Protein AF-A0A9D5RPL2-F1 (afdb_monomer_lite)

Foldseek 3Di:
DPPPVVVDDPVLVVLVVVLVVLVVVLVVLVVCCVVVVDVCSVLVSLLSLLVSLQSVLVNCCVPPVVSSVVSPVVSVVSVVVSCCVVVVD

Sequence (89 aa):
MKSKWMEMSTINKVVLVVRIVLSIVIIVLALLQIWGVMKSAINYTMPL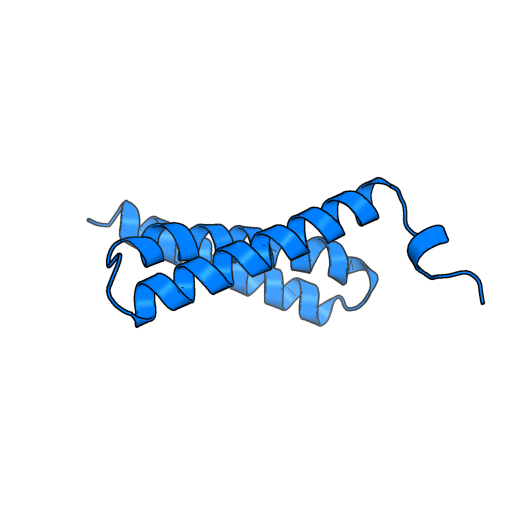LGVYFVILSIQEWKTQRGYALFSIGVALFIFIVAFVVWFGK

Structure (mmCIF, N/CA/C/O backbone):
data_AF-A0A9D5RPL2-F1
#
_entry.id   AF-A0A9D5RPL2-F1
#
loop_
_atom_site.group_PDB
_atom_site.id
_atom_site.type_symbol
_atom_site.label_atom_id
_atom_site.label_alt_id
_atom_site.label_comp_id
_atom_site.label_asym_id
_atom_site.label_entity_id
_atom_site.label_seq_id
_atom_site.pdbx_PDB_ins_code
_atom_site.Cartn_x
_atom_site.Cartn_y
_atom_site.Cartn_z
_atom_site.occupancy
_atom_site.B_iso_or_equiv
_atom_site.auth_seq_id
_atom_site.auth_comp_id
_atom_site.auth_asym_id
_atom_site.auth_atom_id
_atom_site.pdbx_PDB_model_num
ATOM 1 N N . MET A 1 1 ? 2.015 2.038 -32.540 1.00 44.97 1 MET A N 1
ATOM 2 C CA . MET A 1 1 ? 2.284 2.275 -31.105 1.00 44.97 1 MET A CA 1
ATOM 3 C C . MET A 1 1 ? 2.539 0.932 -30.440 1.00 44.97 1 MET A C 1
ATOM 5 O O . MET A 1 1 ? 1.602 0.150 -30.334 1.00 44.97 1 MET A O 1
ATOM 9 N N . LYS A 1 2 ? 3.782 0.613 -30.054 1.00 50.12 2 LYS A N 1
ATOM 10 C CA . LYS A 1 2 ? 4.011 -0.534 -29.159 1.00 50.12 2 LYS A CA 1
ATOM 11 C C . LYS A 1 2 ? 3.327 -0.213 -27.833 1.00 50.12 2 LYS A C 1
ATOM 13 O O . LYS A 1 2 ? 3.448 0.908 -27.344 1.00 50.12 2 LYS A O 1
ATOM 18 N N . SER A 1 3 ? 2.534 -1.139 -27.297 1.00 72.19 3 SER A N 1
ATOM 19 C CA . SER A 1 3 ? 1.867 -0.872 -26.026 1.00 72.19 3 SER A CA 1
ATOM 20 C C . SER A 1 3 ? 2.930 -0.798 -24.929 1.00 72.19 3 SER A C 1
ATOM 22 O O . SER A 1 3 ? 3.839 -1.627 -24.879 1.00 72.19 3 SER A O 1
ATOM 24 N N . LYS A 1 4 ? 2.794 0.171 -24.019 1.00 68.06 4 LYS A N 1
ATOM 25 C CA . LYS A 1 4 ? 3.647 0.335 -22.825 1.00 68.06 4 LYS A CA 1
ATOM 26 C C . LYS A 1 4 ? 3.759 -0.962 -22.001 1.00 68.06 4 LYS A C 1
ATOM 28 O O . LYS A 1 4 ? 4.703 -1.167 -21.248 1.00 68.06 4 LYS A O 1
ATOM 33 N N . TRP A 1 5 ? 2.786 -1.857 -22.177 1.00 71.75 5 TRP A N 1
ATOM 34 C CA . TRP A 1 5 ? 2.740 -3.185 -21.589 1.00 71.75 5 TRP A CA 1
ATOM 35 C C . TRP A 1 5 ? 3.754 -4.157 -22.210 1.00 71.75 5 TRP A C 1
ATOM 37 O O . TRP A 1 5 ? 4.314 -4.970 -21.487 1.00 71.75 5 TRP A O 1
ATOM 47 N N . MET A 1 6 ? 4.047 -4.102 -23.513 1.00 69.88 6 MET A N 1
ATOM 48 C CA . MET A 1 6 ? 5.076 -4.969 -24.121 1.00 69.88 6 MET A CA 1
ATOM 49 C C . MET A 1 6 ? 6.502 -4.587 -23.701 1.00 69.88 6 MET A C 1
ATOM 51 O O . MET A 1 6 ? 7.374 -5.447 -23.703 1.00 69.88 6 MET A O 1
ATOM 55 N N . GLU A 1 7 ? 6.725 -3.334 -23.303 1.00 77.25 7 GLU A N 1
ATOM 56 C CA . GLU A 1 7 ? 8.038 -2.814 -22.888 1.00 77.25 7 GLU A CA 1
ATOM 57 C C . GLU A 1 7 ? 8.312 -2.983 -21.382 1.00 77.25 7 GLU A C 1
ATOM 59 O O . GLU A 1 7 ? 9.442 -2.829 -20.922 1.00 77.25 7 GLU A O 1
ATOM 64 N N . MET A 1 8 ? 7.287 -3.319 -20.593 1.00 74.56 8 MET A N 1
ATOM 65 C CA . MET A 1 8 ? 7.416 -3.544 -19.154 1.00 74.56 8 MET A CA 1
ATOM 66 C C . MET A 1 8 ? 8.041 -4.910 -18.858 1.00 74.56 8 MET A C 1
ATOM 68 O O . MET A 1 8 ? 7.603 -5.929 -19.396 1.00 74.56 8 MET A O 1
ATOM 72 N N . SER A 1 9 ? 9.001 -4.947 -17.926 1.00 83.50 9 SER A N 1
ATOM 73 C CA . SER A 1 9 ? 9.549 -6.213 -17.426 1.00 83.50 9 SER A CA 1
ATOM 74 C C . SER A 1 9 ? 8.447 -7.087 -16.813 1.00 83.50 9 SER A C 1
ATOM 76 O O . SER A 1 9 ? 7.469 -6.580 -16.253 1.00 83.50 9 SER A O 1
ATOM 78 N N . THR A 1 10 ? 8.619 -8.409 -16.878 1.00 84.31 10 THR A N 1
ATOM 79 C CA . THR A 1 10 ? 7.681 -9.384 -16.296 1.00 84.31 10 THR A CA 1
ATOM 80 C C . THR A 1 10 ? 7.409 -9.099 -14.818 1.00 84.31 10 THR A C 1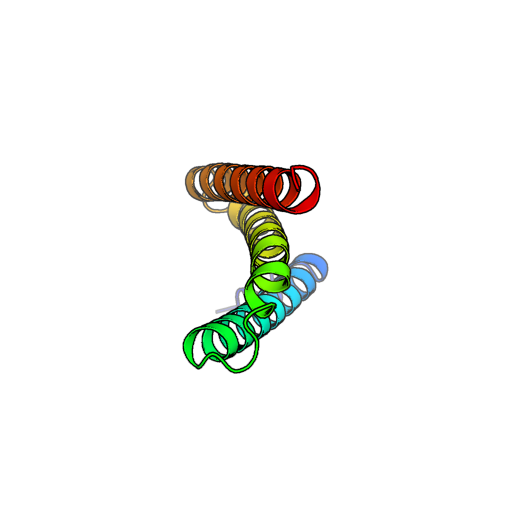
ATOM 82 O O . THR A 1 10 ? 6.261 -9.135 -14.387 1.00 84.31 10 THR A O 1
ATOM 85 N N . ILE A 1 11 ? 8.443 -8.714 -14.064 1.00 81.31 11 ILE A N 1
ATOM 86 C CA . ILE A 1 11 ? 8.330 -8.349 -12.646 1.00 81.31 11 ILE A CA 1
ATOM 87 C C . ILE A 1 11 ? 7.389 -7.154 -12.474 1.00 81.31 11 ILE A C 1
ATOM 89 O O . ILE A 1 11 ? 6.456 -7.214 -11.679 1.00 81.31 11 ILE A O 1
ATOM 93 N N . ASN A 1 12 ? 7.560 -6.094 -13.267 1.00 81.25 12 ASN A N 1
ATOM 94 C CA . ASN A 1 12 ? 6.702 -4.915 -13.164 1.00 81.25 12 ASN A CA 1
ATOM 95 C C . ASN A 1 12 ? 5.243 -5.241 -13.504 1.00 81.25 12 ASN A C 1
ATOM 97 O O . ASN A 1 12 ? 4.342 -4.684 -12.879 1.00 81.25 12 ASN A O 1
ATOM 101 N N . LYS A 1 13 ? 4.995 -6.150 -14.458 1.00 84.19 13 LYS A N 1
ATOM 102 C CA . LYS A 1 13 ? 3.633 -6.608 -14.785 1.00 84.19 13 LYS A CA 1
ATOM 103 C C . LYS A 1 13 ? 2.990 -7.325 -13.609 1.00 84.19 13 LYS A C 1
ATOM 105 O O . LYS A 1 13 ? 1.862 -6.998 -13.257 1.00 84.19 13 LYS A O 1
ATOM 110 N N . VAL A 1 14 ? 3.711 -8.258 -12.988 1.00 86.94 14 VAL A N 1
ATOM 111 C CA . VAL A 1 14 ? 3.220 -8.998 -11.818 1.00 86.94 14 VAL A CA 1
ATOM 112 C C . VAL A 1 14 ? 2.922 -8.036 -10.671 1.00 86.94 14 VAL A C 1
ATOM 114 O O . VAL A 1 14 ? 1.822 -8.064 -10.130 1.00 86.94 14 VAL A O 1
ATOM 117 N N . VAL A 1 15 ? 3.841 -7.118 -10.357 1.00 85.56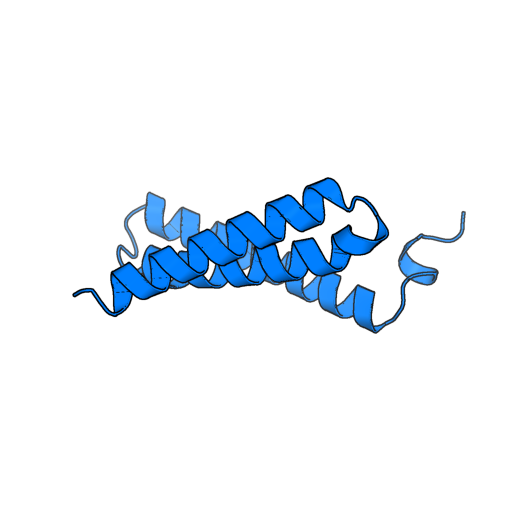 15 VAL A N 1
ATOM 118 C CA . VAL A 1 15 ? 3.641 -6.124 -9.289 1.00 85.56 15 VAL A CA 1
ATOM 119 C C . VAL A 1 15 ? 2.448 -5.207 -9.595 1.00 85.56 15 VAL A C 1
ATOM 121 O O . VAL A 1 15 ? 1.689 -4.871 -8.690 1.00 85.56 15 VAL A O 1
ATOM 124 N N . LEU A 1 16 ? 2.226 -4.830 -10.861 1.00 85.00 16 LEU A N 1
ATOM 125 C CA . LEU A 1 16 ? 1.055 -4.047 -11.275 1.00 85.00 16 LEU A CA 1
ATOM 126 C C . LEU A 1 16 ? -0.25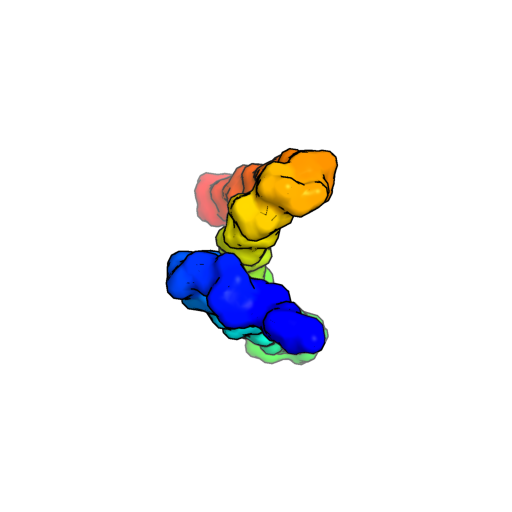1 -4.816 -11.051 1.00 85.00 16 LEU A C 1
ATOM 128 O O . LEU A 1 16 ? -1.188 -4.264 -10.483 1.00 85.00 16 LEU A O 1
ATOM 132 N N . VAL A 1 17 ? -0.305 -6.085 -11.458 1.00 88.06 17 VAL A N 1
ATOM 133 C CA . VAL A 1 17 ? -1.485 -6.938 -11.253 1.00 88.06 17 VAL A CA 1
ATOM 134 C C . VAL A 1 17 ? -1.761 -7.124 -9.762 1.00 88.06 17 VAL A C 1
ATOM 136 O O . VAL A 1 17 ? -2.890 -6.915 -9.326 1.00 88.06 17 VAL A O 1
ATOM 139 N N . VAL A 1 18 ? -0.731 -7.429 -8.967 1.00 87.50 18 VAL A N 1
ATOM 140 C CA . VAL A 1 18 ? -0.850 -7.555 -7.506 1.00 87.50 18 VAL A CA 1
ATOM 141 C C . VAL A 1 18 ? -1.385 -6.263 -6.896 1.00 87.50 18 VAL A C 1
ATOM 143 O O . VAL A 1 18 ? -2.313 -6.317 -6.097 1.00 87.50 18 VAL A O 1
ATOM 146 N N . ARG A 1 19 ? -0.869 -5.099 -7.312 1.00 86.25 19 ARG A N 1
ATOM 147 C CA . ARG A 1 19 ? -1.346 -3.791 -6.841 1.00 86.25 19 ARG A CA 1
ATOM 148 C C . ARG A 1 19 ? -2.833 -3.581 -7.135 1.00 86.25 19 ARG A C 1
ATOM 150 O O . ARG A 1 19 ? -3.558 -3.125 -6.257 1.00 86.25 19 ARG A O 1
ATOM 157 N N . ILE A 1 20 ? -3.281 -3.912 -8.346 1.00 87.38 20 ILE A N 1
ATOM 158 C CA . ILE A 1 20 ? -4.688 -3.772 -8.755 1.00 87.38 20 ILE A CA 1
ATOM 159 C C . ILE A 1 20 ? -5.585 -4.669 -7.900 1.00 87.38 20 ILE A C 1
ATOM 161 O O . ILE A 1 20 ? -6.592 -4.200 -7.372 1.00 87.38 20 ILE A O 1
ATOM 165 N N . VAL A 1 21 ? -5.202 -5.935 -7.718 1.00 90.06 21 VAL A N 1
ATOM 166 C CA . VAL A 1 21 ? -5.941 -6.870 -6.857 1.00 90.06 21 VAL A CA 1
ATOM 167 C C . VAL A 1 21 ? -5.993 -6.342 -5.421 1.00 90.06 21 VAL A C 1
ATOM 169 O O . VAL A 1 21 ? -7.066 -6.313 -4.823 1.00 90.06 21 VAL A O 1
ATOM 172 N N . LEU A 1 22 ? -4.871 -5.843 -4.892 1.00 88.38 22 LEU A N 1
ATOM 173 C CA . LEU A 1 22 ? -4.809 -5.268 -3.546 1.00 88.38 22 LEU A CA 1
ATOM 174 C C . LEU A 1 22 ? -5.743 -4.058 -3.393 1.00 88.38 22 LEU A C 1
ATOM 176 O O . LEU A 1 22 ? -6.452 -3.963 -2.394 1.00 88.38 22 LEU A O 1
ATOM 180 N N . SER A 1 23 ? -5.789 -3.160 -4.386 1.00 86.38 23 SER A N 1
ATOM 181 C CA . SER A 1 23 ? -6.727 -2.028 -4.392 1.00 86.38 23 SER A CA 1
ATOM 182 C C . SER A 1 23 ? -8.175 -2.487 -4.301 1.00 86.38 23 SER A C 1
ATOM 184 O O . SER A 1 23 ? -8.935 -1.928 -3.515 1.00 86.38 23 SER A O 1
ATOM 186 N N . ILE A 1 24 ? -8.561 -3.501 -5.079 1.00 89.81 24 ILE A N 1
ATOM 187 C CA . ILE A 1 24 ? -9.931 -4.028 -5.065 1.00 89.81 24 ILE A CA 1
ATOM 188 C C . ILE A 1 24 ? -10.267 -4.574 -3.675 1.00 89.81 24 ILE A C 1
ATOM 190 O O . ILE A 1 24 ? -11.317 -4.246 -3.126 1.00 89.81 24 ILE A O 1
ATOM 194 N N . VAL A 1 25 ? -9.356 -5.342 -3.071 1.00 88.06 25 VAL A N 1
ATOM 195 C CA . VAL A 1 25 ? -9.541 -5.884 -1.716 1.00 88.06 25 VAL A CA 1
ATOM 196 C C . VAL A 1 25 ? -9.710 -4.761 -0.688 1.00 88.06 25 VAL A C 1
ATOM 198 O O . VAL A 1 25 ? -10.631 -4.815 0.126 1.00 88.06 25 VAL A O 1
ATOM 201 N N . ILE A 1 26 ? -8.879 -3.716 -0.747 1.00 86.31 26 ILE A N 1
ATOM 202 C CA . ILE A 1 26 ? -8.973 -2.553 0.151 1.00 86.31 26 ILE A CA 1
ATOM 203 C C . ILE A 1 26 ? -10.328 -1.852 0.005 1.00 86.31 26 ILE A C 1
ATOM 205 O O . ILE A 1 26 ? -10.944 -1.509 1.013 1.00 86.31 26 ILE A O 1
ATOM 209 N N . ILE A 1 27 ? -10.813 -1.662 -1.226 1.00 87.44 27 ILE A N 1
ATOM 210 C CA . ILE A 1 27 ? -12.114 -1.031 -1.488 1.00 87.44 27 ILE A CA 1
ATOM 211 C C . ILE A 1 27 ? -13.246 -1.873 -0.892 1.00 87.44 27 ILE A C 1
ATOM 213 O O . ILE A 1 27 ? -14.104 -1.333 -0.197 1.00 87.44 27 ILE A O 1
ATOM 217 N N . VAL A 1 28 ? -13.237 -3.191 -1.108 1.00 87.06 28 VAL A N 1
ATOM 218 C CA . VAL A 1 28 ? -14.258 -4.092 -0.551 1.00 87.06 28 VAL A CA 1
ATOM 219 C C . VAL A 1 28 ? -14.250 -4.052 0.980 1.00 87.06 28 VAL A C 1
ATOM 221 O O . VAL A 1 28 ? -15.307 -3.911 1.594 1.00 87.06 28 VAL A O 1
ATOM 224 N N . LEU A 1 29 ? -13.074 -4.110 1.611 1.00 84.38 29 LEU A N 1
ATOM 225 C CA . LEU A 1 29 ? -12.956 -4.022 3.069 1.00 84.38 29 LEU A CA 1
ATOM 226 C C . LEU A 1 29 ? -13.415 -2.661 3.614 1.00 84.38 29 LEU A C 1
ATOM 228 O O . LEU A 1 29 ? -14.056 -2.606 4.664 1.00 84.38 29 LEU A O 1
ATOM 232 N N . ALA A 1 30 ? -13.131 -1.567 2.904 1.00 81.19 30 ALA A N 1
ATOM 233 C CA . ALA A 1 30 ? -13.611 -0.237 3.270 1.00 81.19 30 ALA A CA 1
ATOM 234 C C . ALA A 1 30 ? -15.145 -0.148 3.199 1.00 81.19 30 ALA A C 1
ATOM 236 O O . ALA A 1 30 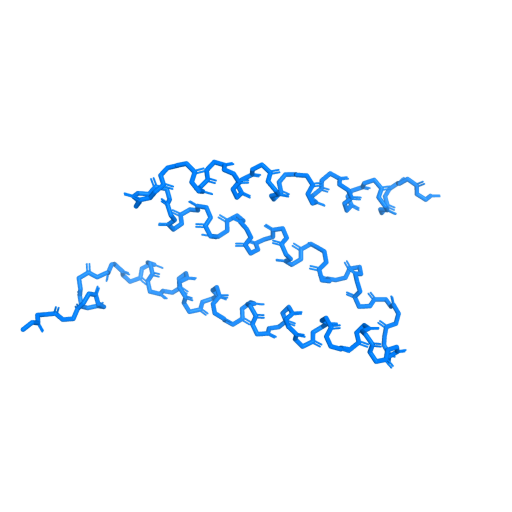? -15.767 0.384 4.117 1.00 81.19 30 ALA A O 1
ATOM 237 N N . LEU A 1 31 ? -15.767 -0.722 2.163 1.00 84.88 31 LEU A N 1
ATOM 238 C CA . LEU A 1 31 ? -17.227 -0.787 2.048 1.00 84.88 31 LEU A CA 1
ATOM 239 C C . LEU A 1 31 ? -17.851 -1.612 3.183 1.00 84.88 31 LEU A C 1
ATOM 241 O O . LEU A 1 31 ? -18.822 -1.171 3.795 1.00 84.88 31 LEU A O 1
ATOM 245 N N . LEU A 1 32 ? -17.257 -2.761 3.525 1.00 85.62 32 LEU A N 1
ATOM 246 C CA . LEU A 1 32 ? -17.705 -3.595 4.650 1.00 85.62 32 LEU A CA 1
ATOM 247 C C . LEU A 1 32 ? -17.608 -2.870 6.002 1.00 85.62 32 LEU A C 1
ATOM 249 O O . LEU A 1 32 ? -18.478 -3.054 6.858 1.00 85.62 32 LEU A O 1
ATOM 253 N N . GLN A 1 33 ? -16.578 -2.038 6.188 1.00 80.19 33 GLN A N 1
ATOM 254 C CA . GLN A 1 33 ? -16.427 -1.186 7.370 1.00 80.19 33 GLN A CA 1
ATOM 255 C C . GLN A 1 33 ? -17.522 -0.107 7.422 1.00 80.19 33 GLN A C 1
ATOM 257 O O . GLN A 1 33 ? -18.137 0.074 8.472 1.00 80.19 33 GLN A O 1
ATOM 262 N N . ILE A 1 34 ? -17.783 0.591 6.307 1.00 82.56 34 ILE A N 1
ATOM 263 C CA . ILE A 1 34 ? -18.793 1.667 6.224 1.00 82.56 34 ILE A CA 1
ATOM 264 C C . ILE A 1 34 ? -20.202 1.120 6.472 1.00 82.56 34 ILE A C 1
ATOM 266 O O . ILE A 1 34 ? -20.992 1.747 7.172 1.00 82.56 34 ILE A O 1
ATOM 270 N N . TRP A 1 35 ? -20.513 -0.065 5.946 1.00 87.50 35 TRP A N 1
ATOM 271 C CA . TRP A 1 35 ? -21.796 -0.735 6.183 1.00 87.50 35 TRP A CA 1
ATOM 272 C C . TRP A 1 35 ? -21.909 -1.360 7.581 1.00 87.50 35 TRP A C 1
ATOM 274 O O . TRP A 1 35 ? -22.956 -1.898 7.932 1.00 87.50 35 TRP A O 1
ATOM 284 N N . GLY A 1 36 ? -20.848 -1.307 8.393 1.00 80.69 36 GLY A N 1
ATOM 285 C CA . GLY A 1 36 ? -20.854 -1.807 9.767 1.00 80.69 36 GLY A CA 1
ATOM 286 C C . GLY A 1 36 ? -20.911 -3.333 9.893 1.00 80.69 36 GLY A C 1
ATOM 287 O O . GLY A 1 36 ? -21.074 -3.831 11.006 1.00 80.69 36 GLY A O 1
ATOM 288 N N . VAL A 1 37 ? -20.745 -4.073 8.789 1.00 81.62 37 VAL A N 1
ATOM 289 C CA . VAL A 1 37 ? -20.825 -5.546 8.746 1.00 81.62 37 VAL A CA 1
ATOM 290 C C . VAL A 1 37 ? -19.663 -6.176 9.515 1.00 81.62 37 VAL A C 1
ATOM 292 O O . VAL A 1 37 ? -19.845 -7.138 10.256 1.00 81.62 37 VAL A O 1
ATOM 295 N N . MET A 1 38 ? -18.463 -5.603 9.384 1.00 76.56 38 MET A N 1
ATOM 296 C CA . MET A 1 38 ? -17.273 -6.028 10.120 1.00 76.56 38 MET A CA 1
ATOM 297 C C . MET A 1 38 ? -16.574 -4.819 10.734 1.00 76.56 38 MET A C 1
ATOM 299 O O . MET A 1 38 ? -15.740 -4.188 10.094 1.00 76.56 38 MET A O 1
ATOM 303 N N . LYS A 1 39 ? -16.843 -4.529 12.013 1.00 72.38 39 LYS A N 1
ATOM 304 C CA . LYS A 1 39 ? -16.146 -3.454 12.752 1.00 72.38 39 LYS A CA 1
ATOM 305 C C . LYS A 1 39 ? -14.630 -3.671 12.844 1.00 72.38 39 LYS A C 1
ATOM 307 O O . LYS A 1 39 ? -13.877 -2.707 12.952 1.00 72.38 39 LYS A O 1
ATOM 312 N N . SER A 1 40 ? -14.196 -4.929 12.771 1.00 78.25 40 SER A N 1
ATOM 313 C CA . SER A 1 40 ? -12.788 -5.331 12.770 1.00 78.25 40 SER A CA 1
ATOM 314 C C . SER A 1 40 ? -12.120 -5.226 11.395 1.00 78.25 40 SER A C 1
ATOM 316 O O . SER A 1 40 ? -10.914 -5.448 11.319 1.00 78.25 40 SER A O 1
ATOM 318 N N . ALA A 1 41 ? -12.848 -4.908 10.312 1.00 76.31 41 ALA A N 1
ATOM 319 C CA . ALA A 1 41 ? -12.268 -4.845 8.967 1.00 76.31 41 ALA A CA 1
ATOM 320 C C . ALA A 1 41 ? -11.138 -3.806 8.886 1.00 76.31 41 ALA A C 1
ATOM 322 O O . ALA A 1 41 ? -10.118 -4.069 8.257 1.00 76.31 41 ALA A O 1
ATOM 323 N N . ILE A 1 42 ? -11.244 -2.692 9.616 1.00 76.44 42 ILE A N 1
ATOM 324 C CA . ILE A 1 42 ? -10.225 -1.635 9.683 1.00 76.44 42 ILE A CA 1
ATOM 325 C C . ILE A 1 42 ? -8.858 -2.136 10.153 1.00 76.44 42 ILE A C 1
ATOM 327 O O . ILE A 1 42 ? -7.841 -1.679 9.632 1.00 76.44 42 ILE A O 1
ATOM 331 N N . ASN A 1 43 ? -8.829 -3.122 11.055 1.00 79.12 43 ASN A N 1
ATOM 332 C CA . ASN A 1 43 ? -7.582 -3.710 11.547 1.00 79.12 43 ASN A CA 1
ATOM 333 C C . ASN A 1 43 ? -6.843 -4.481 10.444 1.00 79.12 43 ASN A C 1
ATOM 335 O O . ASN A 1 43 ? -5.625 -4.609 10.506 1.00 79.12 43 ASN A O 1
ATOM 339 N N . TYR A 1 44 ? -7.562 -4.967 9.428 1.00 78.88 44 TYR A N 1
ATOM 340 C CA . TYR A 1 44 ? -6.983 -5.621 8.253 1.00 78.88 44 TYR A CA 1
ATOM 341 C C . TYR A 1 44 ? -6.725 -4.623 7.115 1.00 78.88 44 TYR A C 1
ATOM 343 O O . TYR A 1 44 ? -5.713 -4.724 6.424 1.00 78.88 44 TYR A O 1
ATOM 351 N N . THR A 1 45 ? -7.597 -3.626 6.939 1.00 82.50 45 THR A N 1
ATOM 352 C CA . THR A 1 45 ? -7.469 -2.607 5.887 1.00 82.50 45 THR A CA 1
ATOM 353 C C . THR A 1 45 ? -6.247 -1.714 6.091 1.00 82.50 45 THR A C 1
ATOM 355 O O . THR A 1 45 ? -5.562 -1.405 5.119 1.00 82.50 45 THR A O 1
ATOM 358 N N . MET A 1 46 ? -5.942 -1.312 7.331 1.00 79.94 46 MET A N 1
ATOM 359 C CA . MET A 1 46 ? -4.786 -0.458 7.644 1.00 79.94 46 MET A CA 1
ATOM 360 C C . MET A 1 46 ? -3.440 -1.066 7.206 1.00 79.94 46 MET A C 1
ATOM 362 O O . MET A 1 46 ? -2.739 -0.423 6.422 1.00 79.94 46 MET A O 1
ATOM 366 N N . PRO A 1 47 ? -3.057 -2.290 7.620 1.00 81.69 47 PRO A N 1
ATOM 367 C CA . PRO A 1 47 ? -1.802 -2.886 7.168 1.00 81.69 47 PRO A CA 1
ATOM 368 C C . PRO A 1 47 ? -1.795 -3.152 5.656 1.00 81.69 47 PRO A C 1
ATOM 370 O O . PRO A 1 47 ? -0.767 -2.935 5.013 1.00 81.69 47 PRO A O 1
ATOM 373 N N . LEU A 1 48 ? -2.933 -3.538 5.056 1.00 84.31 48 LEU A N 1
ATOM 374 C CA . LEU A 1 48 ? -3.030 -3.691 3.598 1.00 84.31 48 LEU A CA 1
ATOM 375 C C . LEU A 1 48 ? -2.779 -2.373 2.854 1.00 84.31 48 LEU A C 1
ATOM 377 O O . LEU A 1 48 ? -2.082 -2.370 1.839 1.00 84.31 48 LEU A O 1
ATOM 381 N N . LEU A 1 49 ? -3.314 -1.256 3.353 1.00 84.94 49 LEU A N 1
ATOM 382 C CA . LEU A 1 49 ? -3.047 0.078 2.812 1.00 84.94 49 LEU A CA 1
ATOM 383 C C . LEU A 1 49 ? -1.561 0.433 2.912 1.00 84.94 49 LEU A C 1
ATOM 385 O O . LEU A 1 49 ? -0.999 0.957 1.952 1.00 84.94 49 LEU A O 1
ATOM 389 N N . GLY A 1 50 ? -0.903 0.099 4.024 1.00 84.44 50 GLY A N 1
ATOM 390 C CA . GLY A 1 50 ? 0.546 0.261 4.166 1.00 84.44 50 GLY A CA 1
ATOM 391 C C . GLY A 1 50 ? 1.316 -0.484 3.070 1.00 84.44 50 GLY A C 1
ATOM 392 O O . GLY A 1 50 ? 2.121 0.116 2.357 1.00 84.44 50 GLY A O 1
ATOM 393 N N . VAL A 1 51 ? 1.006 -1.769 2.859 1.00 86.12 51 VAL A N 1
ATOM 394 C CA . VAL A 1 51 ? 1.610 -2.589 1.789 1.00 86.12 51 VAL A CA 1
ATOM 395 C C . VAL A 1 51 ? 1.324 -2.006 0.401 1.00 86.12 51 VAL A C 1
ATOM 397 O O . VAL A 1 51 ? 2.223 -1.947 -0.442 1.00 86.12 51 VAL A O 1
ATOM 400 N N . TYR A 1 52 ? 0.103 -1.524 0.163 1.00 87.81 52 TYR A N 1
ATOM 401 C CA . TYR A 1 52 ? -0.272 -0.869 -1.088 1.00 87.81 52 TYR A CA 1
ATOM 402 C C . TYR A 1 52 ? 0.613 0.344 -1.393 1.00 87.81 52 TYR A C 1
ATOM 404 O O . TYR A 1 52 ? 1.141 0.456 -2.502 1.00 87.81 52 TYR A O 1
ATOM 412 N N . PHE A 1 53 ? 0.815 1.229 -0.414 1.00 85.00 53 PHE A N 1
ATOM 413 C CA . PHE A 1 53 ? 1.634 2.429 -0.592 1.00 85.00 53 PHE A CA 1
ATOM 414 C C . PHE A 1 53 ? 3.121 2.110 -0.787 1.00 85.00 53 PHE A C 1
ATOM 416 O O . PHE A 1 53 ? 3.780 2.780 -1.587 1.00 85.00 53 PHE A O 1
ATOM 423 N N . VAL A 1 54 ? 3.643 1.052 -0.155 1.00 85.81 54 VAL A N 1
ATOM 424 C CA . VAL A 1 54 ? 5.001 0.553 -0.441 1.00 85.81 54 VAL A CA 1
ATOM 425 C C . VAL A 1 54 ? 5.113 0.119 -1.903 1.00 85.81 54 VAL A C 1
ATOM 427 O O . VAL A 1 54 ? 6.009 0.581 -2.612 1.00 85.81 54 VAL A O 1
ATOM 430 N N . ILE A 1 55 ? 4.182 -0.706 -2.391 1.00 85.25 55 ILE A N 1
ATOM 431 C CA . ILE A 1 55 ? 4.177 -1.164 -3.790 1.00 85.25 55 ILE A CA 1
ATOM 432 C C . ILE A 1 55 ? 4.061 0.024 -4.756 1.00 85.25 55 ILE A C 1
ATOM 434 O O . ILE A 1 55 ? 4.787 0.083 -5.753 1.00 85.25 55 ILE A O 1
ATOM 438 N N . LEU A 1 56 ? 3.181 0.982 -4.450 1.00 82.81 56 LEU A N 1
ATOM 439 C CA . LEU A 1 56 ? 2.997 2.192 -5.247 1.00 82.81 56 LEU A CA 1
ATOM 440 C C . LEU A 1 56 ? 4.298 2.998 -5.332 1.00 82.81 56 LEU A C 1
ATOM 442 O O . LEU A 1 56 ? 4.720 3.368 -6.427 1.00 82.81 56 LEU A O 1
ATOM 446 N N . SER A 1 57 ? 4.983 3.187 -4.203 1.00 82.81 57 SER A N 1
ATOM 447 C CA . SER A 1 57 ? 6.251 3.914 -4.171 1.00 82.81 57 SER A CA 1
ATOM 448 C C . SER A 1 57 ? 7.344 3.266 -5.020 1.00 82.81 57 SER A C 1
ATOM 450 O O . SER A 1 57 ? 8.050 3.967 -5.741 1.00 82.81 57 SER A O 1
ATOM 452 N N . ILE A 1 58 ? 7.451 1.933 -5.002 1.00 82.06 58 ILE A N 1
ATOM 453 C CA . ILE A 1 58 ? 8.455 1.194 -5.778 1.00 82.06 58 ILE A CA 1
ATOM 454 C C . ILE A 1 58 ? 8.195 1.376 -7.278 1.00 82.06 58 ILE A C 1
ATOM 456 O O . ILE A 1 58 ? 9.130 1.574 -8.057 1.00 82.06 58 ILE A O 1
ATOM 460 N N . GLN A 1 59 ? 6.926 1.344 -7.689 1.00 79.81 59 GLN A N 1
ATOM 461 C CA . GLN A 1 59 ? 6.546 1.546 -9.086 1.00 79.81 59 GLN A CA 1
ATOM 462 C C . GLN A 1 59 ? 6.764 2.987 -9.551 1.00 79.81 59 GLN A C 1
ATOM 464 O O . GLN A 1 59 ? 7.225 3.217 -10.673 1.00 79.81 59 GLN A O 1
ATOM 469 N N . GLU A 1 60 ? 6.460 3.963 -8.700 1.00 81.19 60 GLU A N 1
ATOM 470 C CA . GLU A 1 60 ? 6.579 5.376 -9.053 1.00 81.19 60 GLU A CA 1
ATOM 471 C C . GLU A 1 60 ? 7.985 5.942 -8.852 1.00 81.19 60 GLU A C 1
ATOM 473 O O . GLU A 1 60 ? 8.292 6.988 -9.420 1.00 81.19 60 GLU A O 1
ATOM 478 N N . TRP A 1 61 ? 8.888 5.228 -8.171 1.00 79.44 61 TRP A N 1
ATOM 479 C CA . TRP A 1 61 ? 10.263 5.672 -7.907 1.00 79.44 61 TRP A CA 1
ATOM 480 C C . TRP A 1 61 ? 11.025 6.102 -9.167 1.00 79.44 61 TRP A C 1
ATOM 482 O O . TRP A 1 61 ? 11.803 7.058 -9.151 1.00 79.44 61 TRP A O 1
ATOM 492 N N . LYS A 1 62 ? 10.795 5.405 -10.287 1.00 70.56 62 LYS A N 1
ATOM 493 C CA . LYS A 1 62 ? 11.425 5.721 -11.579 1.00 70.56 62 LYS A CA 1
ATOM 494 C C . LYS A 1 62 ? 10.653 6.744 -12.416 1.00 70.56 62 LYS A C 1
ATOM 496 O O . LYS A 1 62 ? 11.228 7.277 -13.357 1.00 70.56 62 LYS A O 1
ATOM 501 N N . THR A 1 63 ? 9.389 7.014 -12.089 1.00 76.50 63 THR A N 1
ATOM 502 C CA . THR A 1 63 ? 8.507 7.888 -12.883 1.00 76.50 63 THR A CA 1
ATOM 503 C C . THR A 1 63 ? 8.363 9.265 -12.240 1.00 76.50 63 THR A C 1
ATOM 505 O O . THR A 1 63 ? 8.602 10.274 -12.894 1.00 76.50 63 THR A O 1
ATOM 508 N N . GLN A 1 64 ? 8.004 9.316 -10.955 1.00 78.94 64 GLN A N 1
ATOM 509 C CA . GLN A 1 64 ? 7.807 10.543 -10.185 1.00 78.94 64 GLN A CA 1
ATOM 510 C C . GLN A 1 64 ? 8.340 10.357 -8.760 1.00 78.94 64 GLN A C 1
ATOM 512 O O . GLN A 1 64 ? 7.624 9.966 -7.840 1.00 78.94 64 GLN A O 1
ATOM 517 N N . ARG A 1 65 ? 9.624 10.679 -8.566 1.00 74.75 65 ARG A N 1
ATOM 518 C CA . ARG A 1 65 ? 10.314 10.513 -7.274 1.00 74.75 65 ARG A CA 1
ATOM 519 C C . ARG A 1 65 ? 9.614 11.220 -6.107 1.00 74.75 65 ARG A C 1
ATOM 521 O O . ARG A 1 65 ? 9.629 10.692 -5.002 1.00 74.75 65 ARG A O 1
ATOM 528 N N . GLY A 1 66 ? 8.982 12.372 -6.351 1.00 77.25 66 GLY A N 1
ATOM 529 C CA . GLY A 1 66 ? 8.239 13.113 -5.323 1.00 77.25 66 GLY A CA 1
ATOM 530 C C . GLY A 1 66 ? 7.034 12.339 -4.778 1.00 77.25 66 GLY A C 1
ATOM 531 O O . GLY A 1 66 ? 6.901 12.187 -3.566 1.00 77.25 66 GLY A O 1
ATOM 532 N N . TYR A 1 67 ? 6.207 11.773 -5.662 1.00 74.94 67 TYR A N 1
ATOM 533 C CA . TYR A 1 67 ? 5.068 10.936 -5.266 1.00 74.94 67 TYR A CA 1
ATOM 534 C C . TYR A 1 67 ? 5.506 9.634 -4.594 1.00 74.94 67 TYR A C 1
ATOM 536 O O . TYR A 1 67 ? 4.873 9.185 -3.636 1.00 74.94 67 TYR A O 1
ATOM 544 N N . ALA A 1 68 ? 6.625 9.057 -5.037 1.00 76.62 68 ALA A N 1
ATOM 545 C CA . ALA A 1 68 ? 7.183 7.863 -4.418 1.00 76.62 68 ALA A CA 1
ATOM 546 C C . ALA A 1 68 ? 7.650 8.120 -2.974 1.00 76.62 68 ALA A C 1
ATOM 548 O O . ALA A 1 68 ? 7.312 7.348 -2.080 1.00 76.62 68 ALA A O 1
ATOM 549 N N . LEU A 1 69 ? 8.361 9.226 -2.725 1.00 76.62 69 LEU A N 1
ATOM 550 C CA . LEU A 1 69 ? 8.788 9.637 -1.380 1.00 76.62 69 LEU A CA 1
ATOM 551 C C . LEU A 1 69 ? 7.599 9.909 -0.455 1.00 76.62 69 LEU A C 1
ATOM 553 O O . LEU A 1 69 ? 7.584 9.431 0.679 1.00 76.62 69 LEU A O 1
ATOM 557 N N . PHE A 1 70 ? 6.584 10.621 -0.949 1.00 79.56 70 PHE A N 1
ATOM 558 C CA . PHE A 1 70 ? 5.355 10.856 -0.193 1.00 79.56 70 PHE A CA 1
ATOM 559 C C . PHE A 1 70 ? 4.650 9.537 0.152 1.00 79.56 70 PHE A C 1
ATOM 561 O O . PHE A 1 70 ? 4.292 9.310 1.305 1.00 79.56 70 PHE A O 1
ATOM 568 N N . SER A 1 71 ? 4.533 8.627 -0.818 1.00 80.06 71 SER A N 1
ATOM 569 C CA . SER A 1 71 ? 3.921 7.309 -0.619 1.00 80.06 71 SER A CA 1
ATOM 570 C C . SER A 1 71 ? 4.674 6.460 0.411 1.00 80.06 71 SER A C 1
ATOM 572 O O . SER A 1 71 ? 4.035 5.810 1.235 1.00 80.06 71 SER A O 1
ATOM 574 N N . ILE A 1 72 ? 6.013 6.497 0.431 1.00 78.56 72 ILE A N 1
ATOM 575 C CA . ILE A 1 72 ? 6.823 5.829 1.471 1.00 78.56 72 ILE A CA 1
ATOM 576 C C . ILE A 1 72 ? 6.545 6.437 2.846 1.00 78.56 72 ILE A C 1
ATOM 578 O O . ILE A 1 72 ? 6.355 5.697 3.809 1.00 78.56 72 ILE A O 1
ATOM 582 N N . GLY A 1 73 ? 6.495 7.768 2.941 1.00 81.25 73 GLY A N 1
ATOM 583 C CA . GLY A 1 73 ? 6.182 8.458 4.193 1.00 81.25 73 GLY A CA 1
ATOM 584 C C . GLY A 1 73 ? 4.807 8.069 4.739 1.00 81.25 73 GLY A C 1
ATOM 585 O O . GLY A 1 73 ? 4.679 7.732 5.915 1.00 81.25 73 GLY A O 1
ATOM 586 N N . VAL A 1 74 ? 3.795 8.026 3.869 1.00 82.25 74 VAL A N 1
ATOM 587 C CA . VAL A 1 74 ? 2.440 7.579 4.222 1.00 82.25 74 VAL A CA 1
ATOM 588 C C . VAL A 1 74 ? 2.436 6.111 4.651 1.00 82.25 74 VAL A C 1
ATOM 590 O O . VAL A 1 74 ? 1.837 5.781 5.672 1.00 82.25 74 VAL A O 1
ATOM 593 N N . ALA A 1 75 ? 3.137 5.231 3.930 1.00 82.62 75 ALA A N 1
ATOM 594 C CA . ALA A 1 75 ? 3.250 3.824 4.305 1.00 82.62 75 ALA A CA 1
ATOM 595 C C . ALA A 1 75 ? 3.875 3.652 5.698 1.00 82.62 75 ALA A C 1
ATOM 597 O O . ALA A 1 75 ? 3.332 2.923 6.527 1.00 82.62 75 ALA A O 1
ATOM 598 N N . LEU A 1 76 ? 4.982 4.349 5.974 1.00 84.94 76 LEU A N 1
ATOM 599 C CA . LEU A 1 76 ? 5.653 4.320 7.275 1.00 84.94 76 LEU A CA 1
ATOM 600 C C . LEU A 1 76 ? 4.739 4.818 8.394 1.00 84.94 76 LEU A C 1
ATOM 602 O O . LEU A 1 76 ? 4.646 4.168 9.433 1.00 84.94 76 LEU A O 1
ATOM 606 N N . PHE A 1 77 ? 4.024 5.922 8.176 1.00 83.00 77 PHE A N 1
ATOM 607 C CA . PHE A 1 77 ? 3.061 6.435 9.147 1.00 83.00 77 PHE A CA 1
ATOM 608 C C . PHE A 1 77 ? 1.960 5.411 9.450 1.00 83.00 77 PHE A C 1
ATOM 610 O O . PHE A 1 77 ? 1.683 5.136 10.616 1.00 83.00 77 PHE A O 1
ATOM 617 N N . ILE A 1 78 ? 1.381 4.790 8.417 1.00 84.88 78 ILE A N 1
ATOM 618 C CA . ILE A 1 78 ? 0.355 3.751 8.576 1.00 84.88 78 ILE A CA 1
ATOM 619 C C . ILE A 1 78 ? 0.902 2.555 9.363 1.00 84.88 78 ILE A C 1
ATOM 621 O O . ILE A 1 78 ? 0.216 2.058 10.254 1.00 84.88 78 ILE A O 1
ATOM 625 N N . PHE A 1 79 ? 2.132 2.111 9.085 1.00 81.75 79 PHE A N 1
ATOM 626 C CA . PHE A 1 79 ? 2.757 1.020 9.836 1.00 81.75 79 PHE A CA 1
ATOM 627 C C . PHE A 1 79 ? 3.009 1.381 11.301 1.00 81.75 79 PHE A C 1
ATOM 629 O O . PHE A 1 79 ? 2.737 0.557 12.171 1.00 81.75 79 PHE A O 1
ATOM 636 N N . ILE A 1 80 ? 3.470 2.602 11.590 1.00 84.12 80 ILE A N 1
ATOM 637 C CA . ILE A 1 80 ? 3.665 3.079 12.967 1.00 84.12 80 ILE A CA 1
ATOM 638 C C . ILE A 1 80 ? 2.326 3.120 13.707 1.00 84.12 80 ILE A C 1
ATOM 640 O O . ILE A 1 80 ? 2.226 2.599 14.815 1.00 84.12 80 ILE A O 1
ATOM 644 N N . VAL A 1 81 ? 1.281 3.681 13.095 1.00 81.06 81 VAL A N 1
ATOM 645 C CA . VAL A 1 81 ? -0.061 3.731 13.697 1.00 81.06 81 VAL A CA 1
ATOM 646 C C . VAL A 1 81 ? -0.606 2.323 13.927 1.00 81.06 81 VAL A C 1
ATOM 648 O O . VAL A 1 81 ? -1.100 2.036 15.013 1.00 81.06 81 VAL A O 1
ATOM 651 N N . ALA A 1 82 ? -0.476 1.423 12.949 1.00 79.19 82 ALA A N 1
ATOM 652 C CA . ALA A 1 82 ? -0.898 0.033 13.097 1.00 79.19 82 ALA A CA 1
ATOM 653 C C . ALA A 1 82 ? -0.143 -0.671 14.236 1.00 79.19 82 ALA A C 1
ATOM 655 O O . ALA A 1 82 ? -0.756 -1.388 15.025 1.00 79.19 82 ALA A O 1
ATOM 656 N N . PHE A 1 83 ? 1.165 -0.429 14.360 1.00 82.06 83 PHE A N 1
ATOM 657 C CA . PHE A 1 83 ? 1.985 -0.964 15.443 1.00 82.06 83 PHE A CA 1
ATOM 658 C C . PHE A 1 83 ? 1.535 -0.437 16.811 1.00 82.06 83 PHE A C 1
ATOM 660 O O . PHE A 1 83 ? 1.322 -1.229 17.724 1.00 82.06 83 PHE A O 1
ATOM 667 N N . VAL A 1 84 ? 1.314 0.874 16.943 1.00 80.62 84 VAL A N 1
ATOM 668 C CA . VAL A 1 84 ? 0.827 1.499 18.185 1.00 80.62 84 VAL A CA 1
ATOM 669 C C . VAL A 1 84 ? -0.565 0.990 18.562 1.00 80.62 84 VAL A C 1
ATOM 671 O O . VAL A 1 84 ? -0.808 0.698 19.725 1.00 80.62 84 VAL A O 1
ATOM 674 N N . VAL A 1 85 ? -1.482 0.835 17.606 1.00 76.56 85 VAL A N 1
ATOM 675 C CA . VAL A 1 85 ? -2.839 0.327 17.879 1.00 76.56 85 VAL A CA 1
ATOM 676 C C . VAL A 1 85 ? -2.827 -1.144 18.305 1.00 76.56 85 VAL A C 1
ATOM 678 O O . VAL A 1 85 ? -3.664 -1.554 19.111 1.00 76.56 85 VAL A O 1
ATOM 681 N N . TRP A 1 86 ? -1.907 -1.946 17.765 1.00 73.19 86 TRP A N 1
ATOM 682 C CA . TRP A 1 86 ? -1.814 -3.368 18.092 1.00 73.19 86 TRP A CA 1
ATOM 683 C C . TRP A 1 86 ? -1.074 -3.608 19.416 1.00 73.19 86 TRP A C 1
ATOM 685 O O . TRP A 1 86 ? -1.570 -4.363 20.247 1.00 73.19 86 TRP A O 1
ATOM 695 N N . PHE A 1 87 ? 0.076 -2.964 19.633 1.00 71.38 87 PHE A N 1
ATOM 696 C CA . PHE A 1 87 ? 0.935 -3.175 20.810 1.00 71.38 87 PHE A CA 1
ATOM 697 C C . PHE A 1 87 ? 0.699 -2.192 21.963 1.00 71.38 87 PHE A C 1
ATOM 699 O O . PHE A 1 87 ? 1.184 -2.429 23.063 1.00 71.38 87 PHE A O 1
ATOM 706 N N . GLY A 1 88 ? 0.003 -1.081 21.723 1.00 61.16 88 GLY A N 1
ATOM 707 C CA . GLY A 1 88 ? -0.355 -0.089 22.743 1.00 61.16 88 GLY A CA 1
ATOM 708 C C . GLY A 1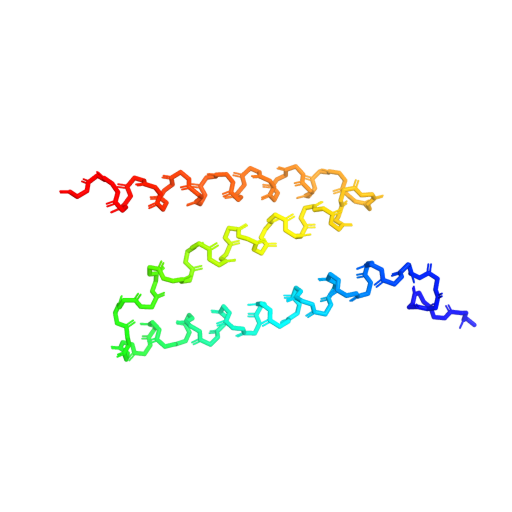 88 ? -1.700 -0.349 23.429 1.00 61.16 88 GLY A C 1
ATOM 709 O O . GLY A 1 88 ? -2.174 0.522 24.156 1.00 61.16 88 GLY A O 1
ATOM 710 N N . LYS A 1 89 ? -2.324 -1.505 23.170 1.00 50.72 89 LYS A N 1
ATOM 711 C CA . LYS A 1 89 ? -3.395 -2.074 24.002 1.00 50.72 89 LYS A CA 1
ATOM 712 C C . LYS A 1 89 ? -2.793 -2.890 25.133 1.00 50.72 89 LYS A C 1
ATOM 714 O O . LYS A 1 89 ? -3.390 -2.845 26.228 1.00 50.72 89 LYS A O 1
#

Secondary structure (DSSP, 8-state):
---TTTSS-HHHHHHHHHHHHHHHHHHHHHHHHHTTS-TTHHHHHHHHHHHHHHHHHHHHTTT-HHHHHHHHHHHHHHHHHHHHHHH--

Radius of gyration: 15.49 Å; chains: 1; bounding box: 33×22×55 Å

pLDDT: mean 80.01, std 7.91, range [44.97, 90.06]